Protein AF-A0A6N8QG40-F1 (afdb_monomer)

Organism: Escherichia coli (NCBI:txid562)

Solvent-accessible surface area (backbone atoms only — not comparable to full-atom values): 2979 Å² total; per-residue (Å²): 118,56,56,96,48,98,82,46,70,38,82,45,74,41,100,86,70,45,84,38,77,40,70,35,73,64,90,75,84,53,69,71,61,55,48,54,52,49,28,65,71,69,70,53,128

Structure (mmCIF, N/CA/C/O backbone):
data_AF-A0A6N8QG40-F1
#
_entry.id   AF-A0A6N8QG40-F1
#
loop_
_atom_site.group_PDB
_atom_site.id
_atom_site.type_symbol
_atom_site.label_atom_id
_atom_site.label_alt_id
_atom_site.label_comp_id
_atom_site.label_asym_id
_atom_site.label_entity_id
_atom_site.label_seq_id
_atom_site.pdbx_PDB_ins_code
_atom_site.Cartn_x
_atom_site.Cartn_y
_atom_site.Cartn_z
_atom_site.occupancy
_atom_site.B_iso_or_equiv
_atom_site.auth_seq_id
_atom_site.auth_comp_id
_atom_site.auth_asym_id
_atom_site.auth_atom_id
_atom_site.pdbx_PDB_model_num
ATOM 1 N N . PRO A 1 1 ? 3.785 2.226 -0.239 1.00 88.94 1 PRO A N 1
ATOM 2 C CA . PRO A 1 1 ? 4.949 1.390 -0.627 1.00 88.94 1 PRO A CA 1
ATOM 3 C C . PRO A 1 1 ? 5.363 0.521 0.556 1.00 88.94 1 PRO A C 1
ATOM 5 O O . PRO A 1 1 ? 5.222 0.984 1.684 1.00 88.94 1 PRO A O 1
ATOM 8 N N . LYS A 1 2 ? 5.840 -0.704 0.321 1.00 93.56 2 LYS A N 1
ATOM 9 C CA . LYS A 1 2 ? 6.379 -1.563 1.384 1.00 93.56 2 LYS A CA 1
ATOM 10 C C . LYS A 1 2 ? 7.858 -1.798 1.111 1.00 93.56 2 LYS A C 1
ATOM 12 O O . LYS A 1 2 ? 8.261 -2.841 0.620 1.00 93.56 2 LYS A O 1
ATOM 17 N N . ALA A 1 3 ? 8.640 -0.763 1.373 1.00 95.00 3 ALA A N 1
ATOM 18 C CA . ALA A 1 3 ? 10.031 -0.666 0.968 1.00 95.00 3 ALA A CA 1
ATOM 19 C C . ALA A 1 3 ? 10.858 0.016 2.063 1.00 95.00 3 ALA A C 1
ATOM 21 O O . ALA A 1 3 ? 10.311 0.803 2.834 1.00 95.00 3 ALA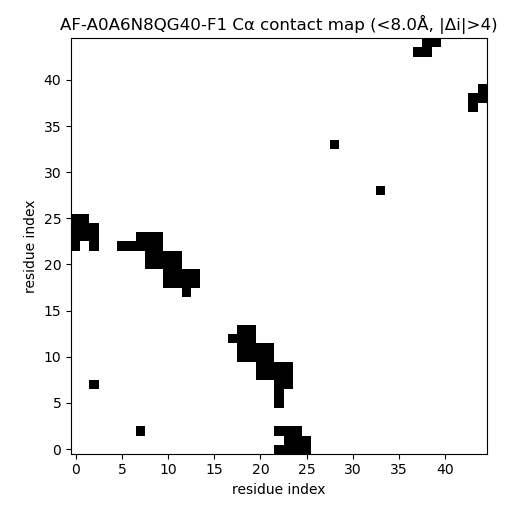 A O 1
ATOM 22 N N . ALA A 1 4 ? 12.166 -0.261 2.103 1.00 94.75 4 ALA A N 1
ATOM 23 C CA . ALA A 1 4 ? 13.089 0.384 3.041 1.00 94.75 4 ALA A CA 1
ATOM 24 C C . ALA A 1 4 ? 13.213 1.898 2.792 1.00 94.75 4 ALA A C 1
ATOM 26 O O . ALA A 1 4 ? 13.399 2.672 3.722 1.00 94.75 4 ALA A O 1
ATOM 27 N N . ASN A 1 5 ? 13.110 2.324 1.532 1.00 95.69 5 ASN A N 1
ATOM 28 C CA . ASN A 1 5 ? 13.154 3.724 1.121 1.00 95.69 5 ASN A CA 1
ATOM 29 C C . ASN A 1 5 ? 12.521 3.896 -0.274 1.00 95.69 5 ASN A C 1
ATOM 31 O O . ASN A 1 5 ? 12.166 2.918 -0.933 1.00 95.69 5 ASN A O 1
ATOM 35 N N . ALA A 1 6 ? 12.399 5.144 -0.734 1.00 92.50 6 ALA A N 1
ATOM 36 C CA . ALA A 1 6 ? 11.821 5.485 -2.039 1.00 92.50 6 ALA A CA 1
ATOM 37 C C . ALA A 1 6 ? 12.716 5.140 -3.249 1.00 92.50 6 ALA A C 1
ATOM 39 O O . ALA A 1 6 ? 12.301 5.356 -4.382 1.00 92.50 6 ALA A O 1
ATOM 40 N N . LYS A 1 7 ? 13.932 4.627 -3.025 1.00 95.25 7 LYS A N 1
ATOM 41 C CA . LYS A 1 7 ? 14.860 4.188 -4.080 1.00 95.25 7 LYS A CA 1
ATOM 42 C C . LYS A 1 7 ? 14.889 2.665 -4.246 1.00 95.25 7 LYS A C 1
ATOM 44 O O . LYS A 1 7 ? 15.499 2.177 -5.190 1.00 95.25 7 LYS A O 1
ATOM 49 N N . ALA A 1 8 ? 14.272 1.910 -3.336 1.00 96.69 8 ALA A N 1
ATOM 50 C CA . ALA A 1 8 ? 14.251 0.454 -3.395 1.00 96.69 8 ALA A CA 1
ATOM 51 C C . ALA A 1 8 ? 13.387 -0.042 -4.563 1.00 96.69 8 ALA A C 1
ATOM 53 O O . ALA A 1 8 ? 12.304 0.490 -4.807 1.00 96.69 8 ALA A O 1
ATOM 54 N N . LEU A 1 9 ? 13.843 -1.096 -5.239 1.00 97.62 9 LEU A N 1
ATOM 55 C CA . LEU A 1 9 ? 13.197 -1.663 -6.420 1.00 97.62 9 LEU A CA 1
ATOM 56 C C . LEU A 1 9 ? 13.000 -3.175 -6.268 1.00 97.62 9 LEU A C 1
ATOM 58 O O . LEU A 1 9 ? 13.776 -3.847 -5.592 1.00 97.62 9 LEU A O 1
ATOM 62 N N . THR A 1 10 ? 11.958 -3.699 -6.906 1.00 97.44 10 THR A N 1
ATOM 63 C CA . THR A 1 10 ? 11.698 -5.134 -7.075 1.00 97.44 10 THR A CA 1
ATOM 64 C C . THR A 1 10 ? 11.209 -5.409 -8.496 1.00 97.44 10 THR A C 1
ATOM 66 O O . THR A 1 10 ? 10.756 -4.487 -9.183 1.00 97.44 10 THR A O 1
ATOM 69 N N . GLU A 1 11 ? 11.323 -6.656 -8.945 1.00 98.31 11 GLU A N 1
ATOM 70 C CA . GLU A 1 11 ? 10.861 -7.073 -10.268 1.00 98.31 11 GLU A CA 1
ATOM 71 C C . GLU A 1 11 ? 9.331 -7.116 -10.331 1.00 98.31 11 G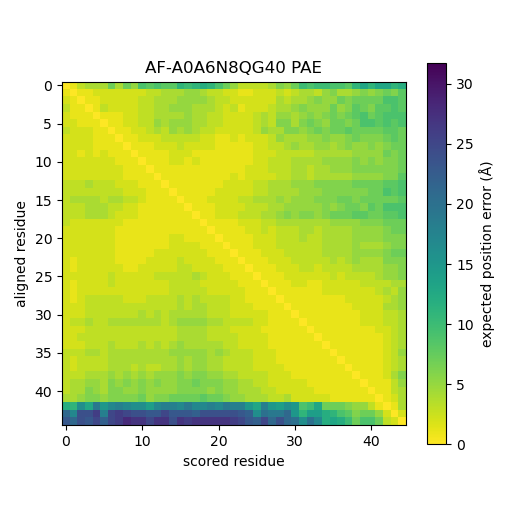LU A C 1
ATOM 73 O O . GLU A 1 11 ? 8.654 -7.501 -9.378 1.00 98.31 11 GLU A O 1
ATOM 78 N N . ALA A 1 12 ? 8.781 -6.717 -11.472 1.00 98.12 12 ALA A N 1
ATOM 79 C CA . ALA A 1 12 ? 7.360 -6.799 -11.773 1.00 98.12 12 ALA A CA 1
ATOM 80 C C . ALA A 1 12 ? 7.141 -7.043 -13.271 1.00 98.12 12 ALA A C 1
ATOM 82 O O . ALA A 1 12 ? 8.074 -6.968 -14.073 1.00 98.12 12 ALA A O 1
ATOM 83 N N . ILE A 1 13 ? 5.890 -7.313 -13.639 1.00 98.31 13 ILE A N 1
ATOM 84 C CA . ILE A 1 13 ? 5.462 -7.450 -15.030 1.00 98.31 13 ILE A CA 1
ATOM 85 C C . ILE A 1 13 ? 4.880 -6.115 -15.504 1.00 98.31 13 ILE A C 1
ATOM 87 O O . ILE A 1 13 ? 3.979 -5.560 -14.872 1.00 98.31 13 ILE A O 1
ATOM 91 N N . GLY A 1 14 ? 5.439 -5.587 -16.590 1.00 97.56 14 GLY A N 1
ATOM 92 C CA . GLY A 1 14 ? 4.996 -4.370 -17.256 1.00 97.56 14 GLY A CA 1
ATOM 93 C C . GLY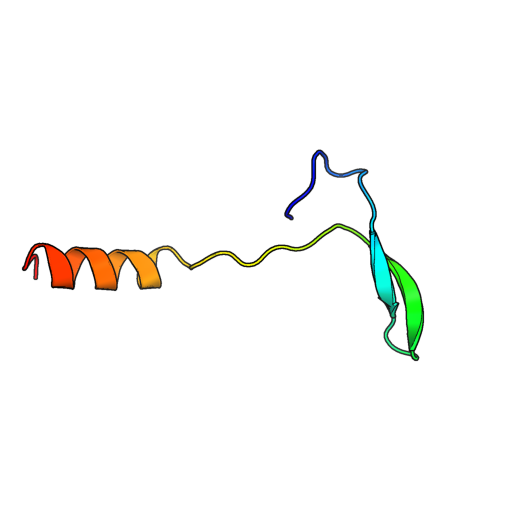 A 1 14 ? 3.724 -4.576 -18.073 1.00 97.56 14 GLY A C 1
ATOM 94 O O . GLY A 1 14 ? 3.212 -5.686 -18.218 1.00 97.56 14 GLY A O 1
ATOM 95 N N . ALA A 1 15 ? 3.196 -3.484 -18.624 1.00 98.00 15 ALA A N 1
ATOM 96 C CA . ALA A 1 15 ? 1.911 -3.499 -19.323 1.00 98.00 15 ALA A CA 1
ATOM 97 C C . ALA A 1 15 ? 1.900 -4.386 -20.583 1.00 98.00 15 ALA A C 1
ATOM 99 O O . ALA A 1 15 ? 0.826 -4.777 -21.033 1.00 98.00 15 ALA A O 1
ATOM 100 N N . ARG A 1 16 ? 3.070 -4.710 -21.153 1.00 98.12 16 ARG A N 1
ATOM 101 C CA . ARG A 1 16 ? 3.212 -5.586 -22.326 1.00 98.12 16 ARG A CA 1
ATOM 102 C C . ARG A 1 16 ? 3.845 -6.938 -21.977 1.00 98.12 16 ARG A C 1
ATOM 104 O O . ARG A 1 16 ? 4.292 -7.645 -22.872 1.00 98.12 16 ARG A O 1
ATOM 111 N N . GLY A 1 17 ? 3.873 -7.311 -20.696 1.00 97.94 17 GLY A N 1
ATOM 112 C CA . GLY A 1 17 ? 4.426 -8.589 -20.240 1.00 97.94 17 GLY A CA 1
ATOM 113 C C . GLY A 1 17 ? 5.943 -8.592 -20.030 1.00 97.94 17 GLY A C 1
ATOM 114 O O . GLY A 1 17 ? 6.507 -9.612 -19.643 1.00 97.94 17 GLY A O 1
ATOM 115 N N . GLU A 1 18 ? 6.621 -7.471 -20.260 1.00 98.44 18 GLU A N 1
ATOM 116 C CA . GLU A 1 18 ? 8.057 -7.340 -20.059 1.00 98.44 18 GLU A CA 1
ATOM 117 C C . GLU A 1 18 ? 8.422 -7.286 -18.570 1.00 98.44 18 GLU A C 1
ATOM 119 O O . GLU A 1 18 ? 7.677 -6.754 -17.747 1.00 98.44 18 GLU A O 1
ATOM 124 N N . ARG A 1 19 ? 9.603 -7.793 -18.207 1.00 98.31 19 ARG A N 1
ATOM 125 C CA . ARG A 1 19 ? 10.125 -7.623 -16.848 1.00 98.31 19 ARG A CA 1
ATOM 126 C C . ARG A 1 19 ? 10.557 -6.169 -16.642 1.00 98.31 19 ARG A C 1
ATOM 128 O O . ARG A 1 19 ? 11.388 -5.662 -17.393 1.00 98.31 19 ARG A O 1
ATOM 135 N N . ILE A 1 20 ? 10.037 -5.528 -15.598 1.00 98.50 20 ILE A N 1
ATOM 136 C CA . ILE A 1 20 ? 10.380 -4.158 -15.188 1.00 98.50 20 ILE A CA 1
ATOM 137 C C . ILE A 1 20 ? 10.847 -4.119 -13.732 1.00 98.50 20 ILE A C 1
ATOM 139 O O . ILE A 1 20 ? 10.544 -5.018 -12.950 1.00 98.50 20 ILE A O 1
ATOM 143 N N . LEU A 1 21 ? 11.532 -3.041 -13.347 1.00 98.25 21 LEU A N 1
ATOM 144 C CA . LEU A 1 21 ? 11.784 -2.709 -11.946 1.00 98.25 21 LEU A CA 1
ATOM 145 C C . LEU A 1 21 ? 10.821 -1.616 -11.485 1.00 98.25 21 LEU A C 1
ATOM 147 O O . LEU A 1 21 ? 10.629 -0.610 -12.167 1.00 98.25 21 LEU A O 1
ATOM 151 N N . THR A 1 22 ? 10.215 -1.799 -10.315 1.00 96.94 22 THR A N 1
ATOM 152 C CA . THR A 1 22 ? 9.291 -0.818 -9.732 1.00 96.94 22 THR A CA 1
ATOM 153 C C . THR A 1 22 ? 9.375 -0.796 -8.207 1.00 96.94 22 THR A C 1
ATOM 155 O O . THR A 1 22 ? 10.023 -1.643 -7.592 1.00 96.94 22 THR A O 1
ATOM 158 N N . LEU A 1 23 ? 8.719 0.182 -7.580 1.00 97.56 23 LEU A N 1
ATOM 159 C CA . LEU A 1 23 ? 8.641 0.281 -6.125 1.00 97.56 23 LEU A CA 1
ATOM 160 C C . LEU A 1 23 ? 7.885 -0.925 -5.542 1.00 97.56 23 LEU A C 1
ATOM 162 O O . LEU A 1 23 ? 6.743 -1.167 -5.948 1.00 97.56 23 LEU A O 1
ATOM 166 N N . PRO A 1 24 ? 8.436 -1.616 -4.528 1.00 97.88 24 PRO A N 1
ATOM 167 C CA . PRO A 1 24 ? 7.727 -2.678 -3.830 1.00 97.88 24 PRO A CA 1
ATOM 168 C C . PRO A 1 24 ? 6.394 -2.191 -3.248 1.00 97.88 24 PRO A C 1
ATOM 170 O O . PRO A 1 24 ? 6.309 -1.179 -2.531 1.00 97.88 24 PRO A O 1
ATOM 173 N N . ARG A 1 25 ? 5.327 -2.933 -3.543 1.00 96.38 25 ARG A N 1
ATOM 174 C CA . ARG A 1 25 ? 3.977 -2.683 -3.027 1.00 96.38 25 ARG A CA 1
ATOM 175 C C . ARG A 1 25 ? 3.650 -3.718 -1.959 1.00 96.38 25 ARG A C 1
ATOM 177 O O . ARG A 1 25 ? 4.140 -4.837 -1.993 1.00 96.38 25 ARG A O 1
ATOM 184 N N . GLY A 1 26 ? 2.829 -3.320 -0.999 1.00 95.88 26 GLY A N 1
ATOM 185 C CA . GLY A 1 26 ? 2.305 -4.206 0.031 1.00 95.88 26 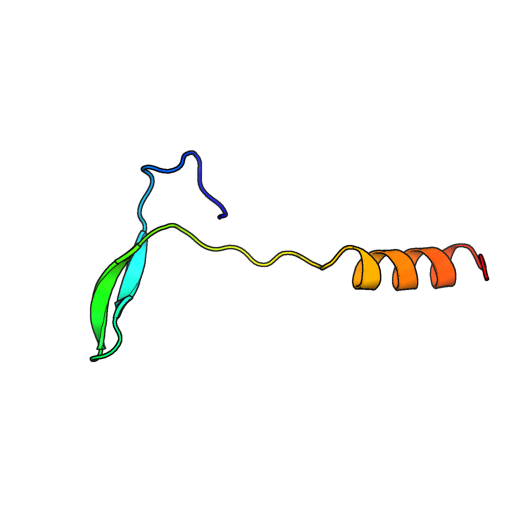GLY A CA 1
ATOM 186 C C . GLY A 1 26 ? 0.824 -3.933 0.216 1.00 95.88 26 GLY A C 1
ATOM 187 O O . GLY A 1 26 ? 0.349 -2.837 -0.101 1.00 95.88 26 GLY A O 1
ATOM 188 N N . PHE A 1 27 ? 0.104 -4.927 0.717 1.00 97.62 27 PHE A N 1
ATOM 189 C CA . PHE A 1 27 ? -1.296 -4.766 1.075 1.00 97.62 27 PHE A CA 1
ATOM 190 C C . PHE A 1 27 ? -1.422 -4.039 2.413 1.00 97.62 27 PHE A C 1
ATOM 192 O O . PHE A 1 27 ? -0.666 -4.291 3.348 1.00 97.62 27 PHE A O 1
ATOM 199 N N . TYR A 1 28 ? -2.403 -3.145 2.491 1.00 97.31 28 TYR A N 1
ATOM 200 C CA . TYR A 1 28 ? -2.785 -2.454 3.715 1.00 97.31 28 TYR A CA 1
ATOM 201 C C . TYR A 1 28 ? -4.304 -2.477 3.828 1.00 97.31 28 TYR A C 1
ATOM 203 O O . TYR A 1 28 ? -5.008 -2.193 2.856 1.00 97.31 28 TYR A O 1
ATOM 211 N N . LEU A 1 29 ? -4.811 -2.783 5.019 1.00 98.00 29 LEU A N 1
ATOM 212 C CA . LEU A 1 29 ? -6.226 -2.612 5.323 1.00 98.00 29 LEU A CA 1
ATOM 213 C C . LEU A 1 29 ? -6.519 -1.120 5.506 1.00 98.00 29 LEU A C 1
ATOM 215 O O . LEU A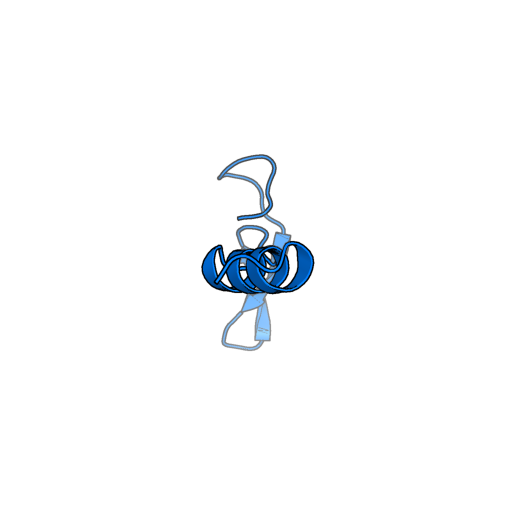 1 29 ? -5.769 -0.402 6.169 1.00 98.00 29 LEU A O 1
ATOM 219 N N . LYS A 1 30 ? -7.615 -0.639 4.913 1.00 97.94 30 LYS A N 1
ATOM 220 C CA . LYS A 1 30 ? -8.065 0.743 5.124 1.00 97.94 30 LYS A CA 1
ATOM 221 C C . LYS A 1 30 ? -8.565 0.909 6.559 1.00 97.94 30 LYS A C 1
ATOM 223 O O . LYS A 1 30 ? -9.202 0.009 7.097 1.00 97.94 30 LYS A O 1
ATOM 228 N N . LYS A 1 31 ? -8.390 2.105 7.126 1.00 97.69 31 LYS A N 1
ATOM 229 C CA . LYS A 1 31 ? -8.848 2.428 8.489 1.00 97.69 31 LYS A CA 1
ATOM 230 C C . LYS A 1 31 ? -10.335 2.127 8.728 1.00 97.69 31 LYS A C 1
ATOM 232 O O . LYS A 1 31 ? -10.689 1.630 9.784 1.00 97.69 31 LYS A O 1
ATOM 237 N N . ASN A 1 32 ? -11.201 2.354 7.736 1.00 97.88 32 ASN A N 1
ATOM 238 C CA . ASN A 1 32 ? -12.636 2.088 7.881 1.00 97.88 32 ASN A CA 1
ATOM 239 C C . ASN A 1 32 ? -12.931 0.582 7.996 1.00 97.88 32 ASN A C 1
ATOM 241 O O . ASN A 1 32 ? -13.853 0.199 8.707 1.00 97.88 32 ASN A O 1
ATOM 245 N N . PHE A 1 33 ? -12.133 -0.269 7.339 1.00 98.00 33 PHE A N 1
ATOM 246 C CA . PHE A 1 33 ? -12.272 -1.720 7.454 1.00 98.00 33 PHE A CA 1
ATOM 247 C C . PHE A 1 33 ? -11.932 -2.183 8.873 1.00 98.00 33 PHE A C 1
ATOM 249 O O . PHE A 1 33 ? -12.726 -2.874 9.503 1.00 98.00 33 PHE A O 1
ATOM 256 N N . THR A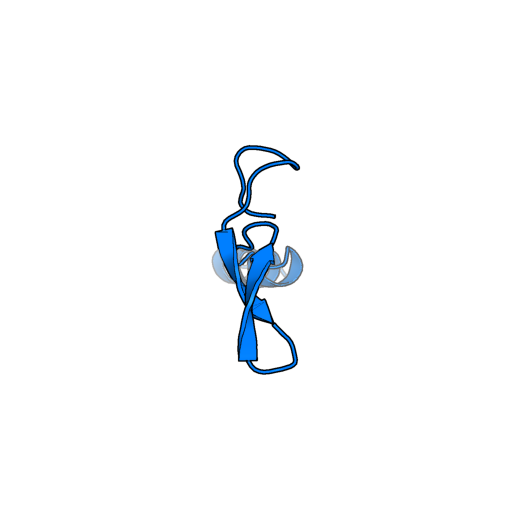 1 34 ? -10.785 -1.760 9.413 1.00 97.31 34 THR A N 1
ATOM 257 C CA . THR A 1 34 ? -10.382 -2.145 10.774 1.00 97.31 34 THR A CA 1
ATOM 258 C C . THR A 1 34 ? -11.251 -1.493 11.848 1.00 97.31 34 THR A C 1
ATOM 260 O O . THR A 1 34 ? -11.544 -2.132 12.851 1.00 97.31 34 THR A O 1
ATOM 263 N N . SER A 1 35 ? -11.734 -0.267 11.627 1.00 97.12 35 SER A N 1
ATOM 264 C CA . SER A 1 35 ? -12.667 0.402 12.540 1.00 97.12 35 SER A CA 1
ATOM 265 C C . SER A 1 35 ? -13.971 -0.378 12.703 1.00 97.12 35 SER A C 1
ATOM 267 O O . SER A 1 35 ? -14.448 -0.515 13.824 1.00 97.12 35 SER A O 1
ATOM 269 N N . ALA A 1 36 ? -14.525 -0.934 11.620 1.00 97.00 36 ALA A N 1
ATOM 270 C CA . ALA A 1 36 ? -15.724 -1.769 11.698 1.00 97.00 36 ALA A CA 1
ATOM 271 C C . ALA A 1 36 ? -15.484 -3.057 12.511 1.00 97.00 36 ALA A C 1
ATOM 273 O O . ALA A 1 36 ? -16.356 -3.489 13.263 1.00 97.00 36 ALA A O 1
ATOM 274 N N . LEU A 1 37 ? -14.288 -3.653 12.404 1.00 97.06 37 LEU A N 1
ATOM 275 C CA . LEU A 1 37 ? -13.914 -4.823 13.208 1.00 97.06 37 LEU A CA 1
ATOM 276 C C . LEU A 1 37 ? -13.828 -4.487 14.702 1.00 97.06 37 LEU A C 1
ATOM 278 O O . LEU A 1 37 ? -14.322 -5.256 15.523 1.00 97.06 37 LEU A O 1
ATOM 282 N N . LEU A 1 38 ? -13.235 -3.341 15.049 1.00 97.00 38 LEU A N 1
ATOM 283 C CA . LEU A 1 38 ? -13.129 -2.886 16.437 1.00 97.00 38 LEU A CA 1
ATOM 284 C C . LEU A 1 38 ? -14.502 -2.553 17.033 1.00 97.00 38 LEU A C 1
ATOM 286 O O . LEU A 1 38 ? -14.802 -3.014 18.131 1.00 97.00 38 LEU A O 1
ATOM 290 N N . ALA A 1 39 ? -15.350 -1.830 16.293 1.00 97.00 39 ALA A N 1
ATOM 291 C CA . ALA A 1 39 ? -16.721 -1.515 16.701 1.00 97.00 39 ALA A CA 1
ATOM 292 C C . ALA A 1 39 ? -17.515 -2.790 17.022 1.00 97.00 39 ALA A C 1
ATOM 294 O O . ALA A 1 39 ? -18.092 -2.922 18.101 1.00 97.00 39 ALA A O 1
ATOM 295 N N . ARG A 1 40 ? -17.438 -3.793 16.133 1.00 96.19 40 ARG A N 1
ATOM 296 C CA . ARG A 1 40 ? -18.047 -5.110 16.356 1.00 96.19 40 ARG A CA 1
ATOM 297 C C . ARG A 1 40 ? -17.475 -5.825 17.584 1.00 96.19 40 ARG A C 1
ATOM 299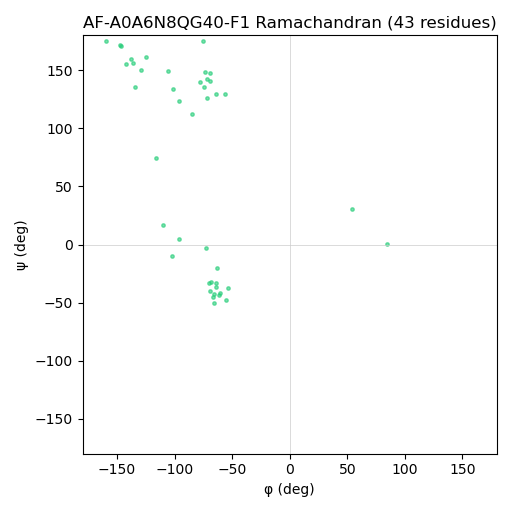 O O . ARG A 1 40 ? -18.239 -6.439 18.318 1.00 96.19 40 ARG A O 1
ATOM 306 N N . HIS A 1 41 ? -16.156 -5.800 17.780 1.00 97.12 41 HIS A N 1
ATOM 307 C CA . HIS A 1 41 ? -15.503 -6.527 18.874 1.00 97.12 41 HIS A CA 1
ATOM 308 C C . HIS A 1 41 ? -15.829 -5.939 20.253 1.00 97.12 41 HIS A C 1
ATOM 310 O O . HIS A 1 41 ? -16.067 -6.693 21.190 1.00 97.12 41 HIS A O 1
ATOM 316 N N . PHE A 1 42 ? -15.871 -4.611 20.365 1.00 96.50 42 PHE A N 1
ATOM 317 C CA . PHE A 1 42 ? -16.114 -3.910 21.629 1.00 96.50 42 PHE A CA 1
ATOM 318 C C . PHE A 1 42 ? -17.578 -3.501 21.849 1.00 96.50 42 PHE A C 1
ATOM 320 O O . PHE A 1 42 ? -17.865 -2.830 22.835 1.00 96.50 42 PHE A O 1
ATOM 327 N N . LEU A 1 43 ? -18.499 -3.890 20.955 1.00 88.25 43 LEU A N 1
ATOM 328 C CA . LEU A 1 43 ? -19.913 -3.481 20.982 1.00 88.25 43 LEU A CA 1
ATOM 329 C C . LEU A 1 43 ? -20.100 -1.951 21.015 1.00 88.25 43 LEU A C 1
ATOM 331 O O . LEU A 1 43 ? -21.071 -1.445 21.574 1.00 88.25 43 LEU A O 1
ATOM 335 N N . ILE A 1 44 ? -19.165 -1.213 20.413 1.00 76.00 44 ILE A N 1
ATOM 336 C CA . ILE A 1 44 ? -19.248 0.242 20.273 1.00 76.00 44 ILE A CA 1
ATOM 337 C C . ILE A 1 44 ? -20.090 0.507 19.022 1.00 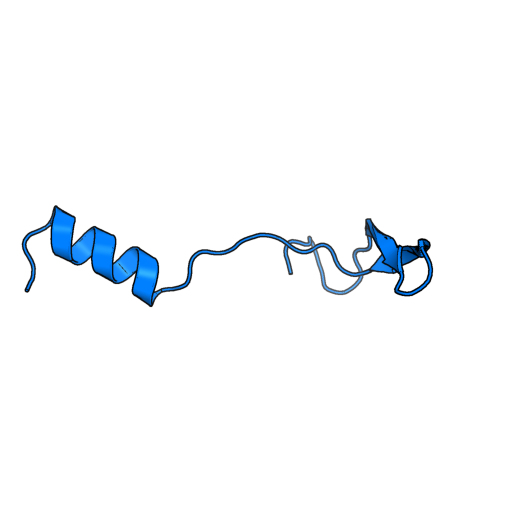76.00 44 ILE A C 1
ATOM 339 O O . ILE A 1 44 ? -19.661 0.148 17.923 1.00 76.00 44 ILE A O 1
ATOM 343 N N . GLN A 1 45 ? -21.294 1.061 19.201 1.00 60.47 45 GLN A N 1
ATOM 344 C CA . GLN A 1 45 ? -22.158 1.516 18.102 1.00 60.47 45 GLN A CA 1
ATOM 345 C C . GLN A 1 45 ? -21.717 2.883 17.582 1.00 60.47 45 GLN A C 1
ATOM 347 O O . GLN A 1 45 ? -21.440 3.769 18.421 1.00 60.47 45 GLN A O 1
#

Secondary structure (DSSP, 8-state):
--SSSTT--EEEE-TTS-EEEE--------HHHHHHHHHHHHT--

Nearest PDB structures (foldseek):
  8j9j-assembly1_B4  TM=4.345E-01  e=2.375E+00  Euglena gracilis
  1mnm-assembly1_C  TM=3.071E-01  e=4.238E+00  Saccharomyces cerevisiae

Radius of gyration: 17.38 Å; Cα contacts (8 Å, |Δi|>4): 41; chains: 1; bounding box: 37×14×44 Å

Sequence (45 aa):
PKAANAKALTEAIGARGERILTLPRGFYLKKNFTSALLARHFLIQ

InterPro domains:
  IPR011335 Restriction endonuclease type II-like [SSF52980] (1-44)
  IPR037057 DNA mismatch repai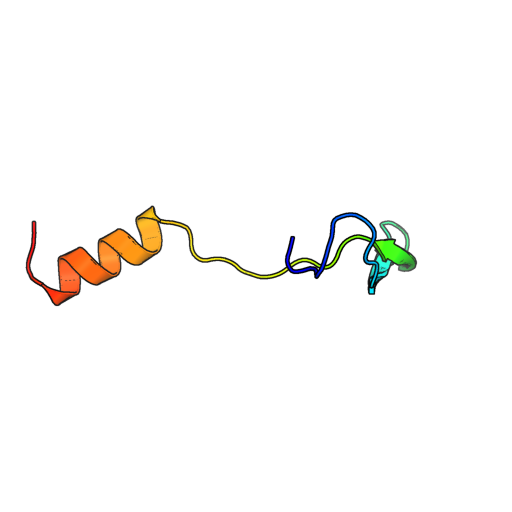r MutH/Type II restriction endonuclease superfamily [G3DSA:3.40.600.10] (1-45)

Mean predicted aligned error: 4.03 Å

pLDDT: mean 95.41, std 6.45, range [60.47, 98.5]

Foldseek 3Di:
DPDPDPPDWDWDQDPVRDIDIDDDDDDDDDPVRVVVVVCVVVVPD